Protein AF-A0A0F9KCS2-F1 (afdb_monomer_lite)

Organism: NCBI:txid412755

Foldseek 3Di:
DDPVVVVVPW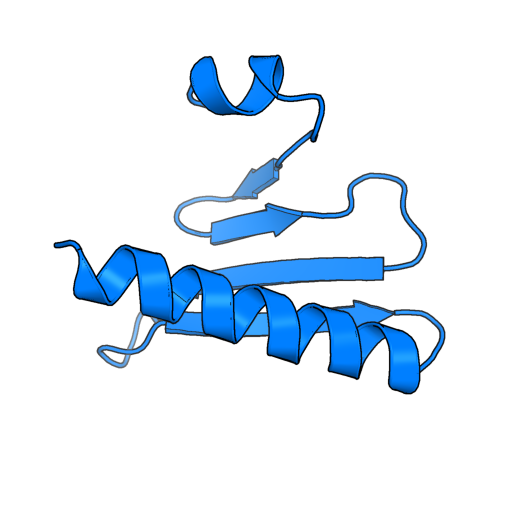DWDDDPPKIWGQVVHQKIWIWDCDPPDRDIDIFMDHPDPVVRVVVSVVVVVVVVVVVVVD

Radius of gyration: 12.5 Å; chains: 1; bounding box: 32×28×28 Å

Structure (mmCIF, N/CA/C/O backbone):
data_AF-A0A0F9KCS2-F1
#
_entry.id   AF-A0A0F9KCS2-F1
#
loop_
_atom_site.group_PDB
_atom_site.id
_atom_site.type_symbol
_atom_site.label_atom_id
_atom_site.label_alt_id
_atom_site.label_comp_id
_atom_site.label_asym_id
_atom_site.label_entity_id
_atom_site.label_seq_id
_atom_site.pdbx_PDB_ins_code
_atom_site.Cartn_x
_atom_site.Cartn_y
_atom_site.Cartn_z
_atom_site.occupancy
_atom_site.B_iso_or_equiv
_atom_site.auth_seq_id
_atom_site.auth_comp_id
_atom_site.auth_asym_id
_atom_site.auth_atom_id
_atom_site.pdbx_PDB_model_num
ATOM 1 N N . MET A 1 1 ? -10.503 3.901 -12.302 1.00 56.06 1 MET A N 1
ATOM 2 C CA . MET A 1 1 ? -10.722 3.068 -11.103 1.00 56.06 1 MET A CA 1
ATOM 3 C C . MET A 1 1 ? -11.658 1.925 -11.469 1.00 56.06 1 MET A C 1
ATOM 5 O O . MET A 1 1 ? -12.717 2.201 -12.024 1.00 56.06 1 MET A O 1
ATOM 9 N N . LYS A 1 2 ? -11.254 0.661 -11.283 1.00 57.53 2 LYS A N 1
ATOM 10 C CA . LYS A 1 2 ? -12.133 -0.490 -11.563 1.00 57.53 2 LYS A CA 1
ATOM 11 C C . LYS A 1 2 ? -13.282 -0.515 -10.545 1.00 57.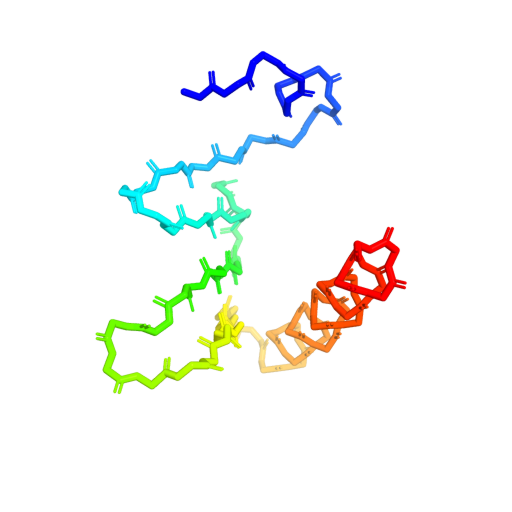53 2 LYS A C 1
ATOM 13 O O . LYS A 1 2 ? -13.028 -0.330 -9.360 1.00 57.53 2 LYS A O 1
ATOM 18 N N . LYS A 1 3 ? -14.518 -0.738 -11.012 1.00 56.44 3 LYS A N 1
ATOM 19 C CA . LYS A 1 3 ? -15.749 -0.749 -10.190 1.00 56.44 3 LYS A CA 1
ATOM 20 C C . LYS A 1 3 ? -15.682 -1.705 -8.993 1.00 56.44 3 LYS A C 1
ATOM 22 O O . LYS A 1 3 ? -16.179 -1.361 -7.934 1.00 56.44 3 LYS A O 1
ATOM 27 N N . GLU A 1 4 ? -15.009 -2.839 -9.161 1.00 57.88 4 GLU A N 1
ATOM 28 C CA . GLU A 1 4 ? -14.897 -3.915 -8.164 1.00 57.88 4 GLU A CA 1
ATOM 29 C C . GLU A 1 4 ? -14.319 -3.436 -6.820 1.00 57.88 4 GLU A C 1
ATOM 31 O O . GLU A 1 4 ? -14.757 -3.879 -5.769 1.00 57.88 4 GLU A O 1
ATOM 36 N N . LEU A 1 5 ? -13.386 -2.476 -6.835 1.00 56.75 5 LEU A N 1
ATOM 37 C CA . LEU A 1 5 ? -12.741 -1.975 -5.615 1.00 56.75 5 LEU A CA 1
ATOM 38 C C . LEU A 1 5 ? -13.638 -1.030 -4.801 1.00 56.75 5 LEU A C 1
ATOM 40 O O . LEU A 1 5 ? -13.501 -0.945 -3.588 1.00 56.75 5 LEU A O 1
ATOM 44 N N . LEU A 1 6 ? -14.562 -0.326 -5.461 1.00 58.38 6 LEU A N 1
ATOM 45 C CA . LEU A 1 6 ? -15.515 0.569 -4.796 1.00 58.38 6 LEU A CA 1
ATOM 46 C C . LEU A 1 6 ? -16.600 -0.203 -4.036 1.00 58.38 6 LEU A C 1
ATOM 48 O O . LEU A 1 6 ? -17.158 0.312 -3.071 1.00 58.38 6 LEU A O 1
ATOM 52 N N . GLU A 1 7 ? -16.918 -1.417 -4.485 1.00 61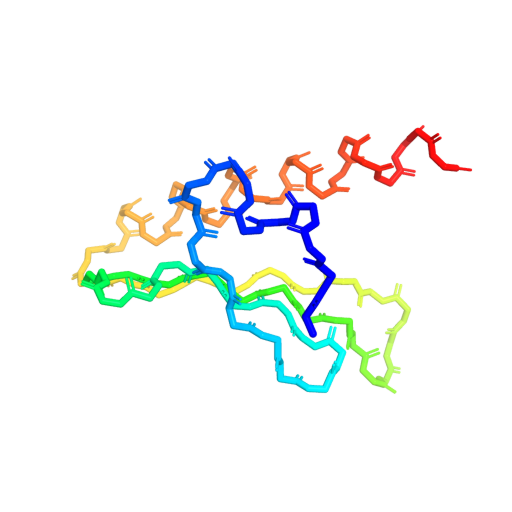.03 7 GLU A N 1
ATOM 53 C CA . GLU A 1 7 ? -18.020 -2.222 -3.951 1.00 61.03 7 GLU A CA 1
ATOM 54 C C . GLU A 1 7 ? -17.669 -2.890 -2.609 1.00 61.03 7 GLU A C 1
ATOM 56 O O . GLU A 1 7 ? -18.571 -3.178 -1.824 1.00 61.03 7 GLU A O 1
ATOM 61 N N . GLU A 1 8 ? -16.379 -3.048 -2.287 1.00 64.75 8 GLU A N 1
ATOM 62 C CA . GLU A 1 8 ? -15.916 -3.623 -1.012 1.00 64.75 8 GLU A CA 1
ATOM 63 C C . GLU A 1 8 ? -15.761 -2.591 0.125 1.00 64.75 8 GLU A C 1
ATOM 65 O O . GLU A 1 8 ? -15.358 -2.932 1.236 1.00 64.75 8 GLU A O 1
ATOM 70 N N . GLY A 1 9 ? -16.135 -1.328 -0.111 1.00 64.69 9 GLY A N 1
ATOM 71 C CA . GLY A 1 9 ? -16.217 -0.294 0.927 1.00 64.69 9 GLY A CA 1
ATOM 72 C C . GLY A 1 9 ? -14.891 0.378 1.299 1.00 64.69 9 GLY A C 1
ATOM 73 O O . GLY A 1 9 ? -14.886 1.268 2.152 1.00 64.69 9 GLY A O 1
ATOM 74 N N . GLU A 1 10 ? -13.783 0.011 0.654 1.00 73.81 10 GLU A N 1
ATOM 75 C CA . GLU A 1 10 ? -12.504 0.704 0.797 1.00 73.81 10 GLU A CA 1
ATOM 76 C C . GLU A 1 10 ? -12.255 1.631 -0.397 1.00 73.81 10 GLU A C 1
ATOM 78 O O . GLU A 1 10 ? -12.192 1.209 -1.551 1.00 73.81 10 GLU A O 1
ATOM 83 N N . GLU A 1 11 ? -12.116 2.930 -0.128 1.00 81.44 11 GLU A N 1
ATOM 84 C CA . GLU A 1 11 ? -11.801 3.896 -1.174 1.00 81.44 11 GLU A CA 1
ATOM 85 C C . GLU A 1 11 ? -10.297 3.867 -1.475 1.00 81.44 11 GLU A C 1
ATOM 87 O O . GLU A 1 11 ? -9.471 4.336 -0.687 1.00 81.44 11 GLU A O 1
ATOM 92 N N . ILE A 1 12 ? -9.951 3.299 -2.630 1.00 86.75 12 ILE A N 1
ATOM 93 C CA . ILE A 1 12 ? -8.574 3.170 -3.111 1.00 86.75 12 ILE A CA 1
ATOM 94 C C . ILE A 1 12 ? -8.300 4.271 -4.127 1.00 86.75 12 ILE A C 1
ATOM 96 O O . ILE A 1 12 ? -9.005 4.392 -5.125 1.00 86.75 12 ILE A O 1
ATOM 100 N N . GLU A 1 13 ? -7.237 5.037 -3.920 1.00 89.75 13 GLU A N 1
ATOM 101 C CA . GLU A 1 13 ? -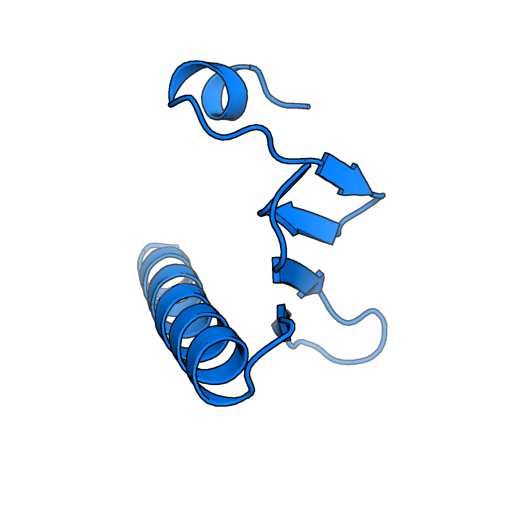6.767 6.011 -4.898 1.00 89.75 13 GLU A CA 1
ATOM 102 C C . GLU A 1 13 ? -5.736 5.352 -5.825 1.00 89.75 13 GLU A C 1
ATOM 104 O O . GLU A 1 13 ? -4.734 4.800 -5.371 1.00 89.75 13 GLU A O 1
ATOM 109 N N . GLN A 1 14 ? -5.974 5.403 -7.137 1.00 90.69 14 GLN A N 1
ATOM 110 C CA . GLN A 1 14 ? -5.015 4.931 -8.136 1.00 90.69 14 GLN A CA 1
ATOM 111 C C . GLN A 1 14 ? -4.265 6.119 -8.741 1.00 90.69 14 GLN A C 1
ATOM 113 O O . GLN A 1 14 ? -4.879 6.978 -9.376 1.00 90.69 14 GLN A O 1
ATOM 118 N N . ILE A 1 15 ? -2.938 6.127 -8.609 1.00 89.19 15 ILE A N 1
ATOM 119 C CA . ILE A 1 15 ? -2.062 7.181 -9.135 1.00 89.19 15 ILE A CA 1
ATOM 120 C C . ILE A 1 15 ? -1.107 6.535 -10.142 1.00 89.19 15 ILE A C 1
ATOM 122 O O . ILE A 1 15 ? -0.097 5.937 -9.783 1.00 89.19 15 ILE A O 1
ATOM 126 N N . GLY A 1 16 ? -1.450 6.593 -11.430 1.00 91.38 16 GLY A N 1
ATOM 127 C CA . GLY A 1 16 ? -0.721 5.844 -12.458 1.00 91.38 16 GLY A CA 1
ATOM 128 C C . GLY A 1 16 ? -0.820 4.328 -12.234 1.00 91.38 16 GLY A C 1
ATOM 129 O O . GLY A 1 16 ? -1.913 3.756 -12.312 1.00 91.38 16 GLY A O 1
ATOM 130 N N . HIS A 1 17 ? 0.318 3.681 -11.969 1.00 92.06 17 HIS A N 1
ATOM 131 C CA . HIS A 1 17 ? 0.401 2.251 -11.632 1.00 92.06 17 HIS A CA 1
ATOM 132 C C . HIS A 1 17 ? 0.385 1.975 -10.124 1.00 92.06 17 HIS A C 1
ATOM 134 O O . HIS A 1 17 ? 0.380 0.811 -9.724 1.00 92.06 17 HIS A O 1
ATOM 140 N N . ASP A 1 18 ? 0.348 3.025 -9.308 1.00 94.19 18 ASP A N 1
ATOM 141 C CA . ASP A 1 18 ? 0.375 2.904 -7.863 1.00 94.19 18 ASP A CA 1
ATOM 142 C C . ASP A 1 18 ? -1.041 2.773 -7.306 1.00 94.19 18 ASP A C 1
ATOM 144 O O . ASP A 1 18 ? -1.997 3.365 -7.822 1.00 94.19 18 ASP A O 1
ATOM 148 N N . LEU A 1 19 ? -1.158 2.023 -6.212 1.00 94.12 19 LEU A N 1
ATOM 149 C CA . LEU A 1 19 ? -2.389 1.898 -5.438 1.00 94.12 19 LEU A CA 1
ATOM 150 C C . LEU A 1 19 ? -2.163 2.453 -4.039 1.00 94.12 19 LEU A C 1
ATOM 152 O O . LEU A 1 19 ? -1.284 1.979 -3.317 1.00 94.12 19 LEU A O 1
ATOM 156 N N . ARG A 1 20 ? -2.970 3.438 -3.651 1.00 94.50 20 ARG A N 1
ATOM 157 C CA . ARG A 1 20 ? -2.941 4.059 -2.332 1.00 94.50 20 ARG A CA 1
ATOM 158 C C . ARG A 1 20 ? -4.210 3.728 -1.552 1.00 94.50 20 ARG A C 1
ATOM 160 O O . ARG A 1 20 ? -5.320 4.011 -1.992 1.00 94.50 20 ARG A O 1
ATOM 167 N N . PHE A 1 21 ? -4.010 3.191 -0.356 1.00 93.38 21 PHE A N 1
ATOM 168 C CA . PHE A 1 21 ? -5.037 2.853 0.627 1.00 93.38 21 PHE A CA 1
ATOM 169 C C . PHE A 1 21 ? -4.980 3.819 1.812 1.00 93.38 21 PHE A C 1
ATOM 171 O O . PHE A 1 21 ? -3.954 4.467 2.044 1.00 93.38 21 PHE A O 1
ATOM 178 N N . GLY A 1 22 ? -6.057 3.882 2.596 1.00 90.94 22 GLY A N 1
ATOM 179 C CA . GLY A 1 22 ? -6.124 4.736 3.785 1.00 90.94 22 GLY A CA 1
ATOM 180 C C . GLY A 1 22 ? -6.497 6.191 3.488 1.00 90.94 22 GLY A C 1
ATOM 181 O O . GLY A 1 22 ? -6.075 7.100 4.203 1.00 90.94 22 GLY A O 1
ATOM 182 N N . LYS A 1 23 ? -7.291 6.444 2.440 1.00 87.69 23 LYS A N 1
ATOM 183 C CA . LYS A 1 23 ? -7.847 7.779 2.193 1.00 87.69 23 LYS A CA 1
ATOM 184 C C . LYS A 1 23 ? -8.626 8.261 3.430 1.00 87.69 23 LYS A C 1
ATOM 186 O O . LYS A 1 23 ? -9.358 7.490 4.047 1.00 87.69 23 LYS A O 1
ATOM 191 N N . GLU A 1 24 ? -8.401 9.517 3.827 1.00 87.31 24 GLU A N 1
ATOM 192 C CA . GLU A 1 24 ? -8.967 10.144 5.042 1.00 87.31 24 GLU A CA 1
ATOM 193 C C . GLU A 1 24 ? -8.613 9.451 6.376 1.00 87.31 24 GLU A C 1
ATOM 195 O O . GLU A 1 24 ? -9.188 9.760 7.421 1.00 87.31 24 GLU A O 1
ATOM 200 N N . LYS A 1 25 ? -7.644 8.529 6.385 1.00 88.62 25 LYS A N 1
ATOM 201 C CA . LYS A 1 25 ? -7.116 7.925 7.612 1.00 88.62 25 LYS A CA 1
ATOM 202 C C . LYS A 1 25 ? -5.853 8.654 8.073 1.00 88.62 25 LYS A C 1
ATOM 204 O O . LYS A 1 25 ? -5.184 9.351 7.319 1.00 88.62 25 LYS A O 1
ATOM 209 N N . GLU A 1 26 ? -5.474 8.436 9.331 1.00 91.75 26 GLU A N 1
ATOM 210 C CA . GLU A 1 26 ? -4.197 8.918 9.892 1.00 91.75 26 GLU A CA 1
ATOM 211 C C . GLU A 1 26 ? -2.979 8.064 9.476 1.00 91.75 26 GLU A C 1
ATOM 213 O O . GLU A 1 26 ? -1.911 8.123 10.098 1.00 91.75 26 GLU A O 1
ATOM 218 N N . TRP A 1 27 ? -3.164 7.217 8.467 1.00 94.69 27 TRP A N 1
ATOM 219 C CA . TRP A 1 27 ? -2.180 6.303 7.911 1.00 94.69 27 TRP A CA 1
ATOM 220 C C . TRP A 1 27 ? -2.472 6.090 6.428 1.00 94.69 27 TRP A C 1
ATOM 222 O O . TRP A 1 27 ? -3.607 6.259 5.990 1.00 94.69 27 TRP A O 1
ATOM 232 N N . PHE A 1 28 ? -1.467 5.675 5.666 1.00 96.12 28 PHE A N 1
ATOM 233 C CA . PHE A 1 28 ? -1.672 5.175 4.312 1.00 96.12 28 PHE A CA 1
ATOM 234 C C . PHE A 1 28 ? -0.774 3.973 4.028 1.00 96.12 28 PHE A C 1
ATOM 236 O O . PHE A 1 28 ? 0.223 3.729 4.719 1.00 96.12 28 PHE A O 1
ATOM 243 N N . VAL A 1 29 ? -1.144 3.225 2.992 1.00 97.19 29 VAL A N 1
ATOM 244 C CA . VAL A 1 29 ? -0.270 2.236 2.361 1.00 97.19 29 VAL A CA 1
ATOM 245 C C . VAL A 1 29 ? -0.230 2.515 0.868 1.00 97.19 29 VAL A C 1
ATOM 247 O O . VAL A 1 29 ? -1.272 2.708 0.250 1.00 97.19 29 VAL A O 1
ATOM 250 N N . LEU A 1 30 ? 0.971 2.552 0.303 1.00 97.62 30 LEU A N 1
ATOM 251 C CA . LEU A 1 30 ? 1.227 2.687 -1.121 1.00 97.62 30 LEU A CA 1
ATOM 252 C C . LEU A 1 30 ? 1.841 1.386 -1.639 1.00 97.62 30 LEU A C 1
ATOM 254 O O . LEU A 1 30 ? 2.878 0.939 -1.142 1.00 97.62 30 LEU A O 1
ATOM 258 N N . ILE A 1 31 ? 1.209 0.802 -2.649 1.00 97.12 31 ILE A N 1
ATOM 259 C CA . ILE A 1 31 ? 1.744 -0.316 -3.420 1.00 97.12 31 ILE A CA 1
ATOM 260 C C . ILE A 1 31 ? 2.272 0.259 -4.731 1.00 97.12 31 ILE A C 1
ATOM 262 O O . ILE A 1 31 ? 1.497 0.758 -5.544 1.00 97.12 31 ILE A O 1
ATOM 266 N N . HIS A 1 32 ? 3.588 0.188 -4.914 1.00 96.75 32 HIS A N 1
ATOM 267 C CA . HIS A 1 32 ? 4.306 0.803 -6.025 1.00 96.75 32 HIS A CA 1
ATOM 268 C C . HIS A 1 32 ? 5.149 -0.247 -6.766 1.00 96.75 32 HIS A C 1
ATOM 270 O O . HIS A 1 32 ? 6.138 -0.749 -6.214 1.00 96.75 32 HIS A O 1
ATOM 276 N N . PRO A 1 33 ? 4.802 -0.607 -8.011 1.00 95.81 33 PRO A N 1
ATOM 277 C CA . PRO A 1 33 ? 5.699 -1.348 -8.890 1.00 95.81 33 PRO A CA 1
ATOM 278 C C . PRO A 1 33 ? 6.922 -0.485 -9.218 1.00 95.81 33 PRO A C 1
ATOM 280 O O . PRO A 1 33 ? 6.779 0.622 -9.730 1.00 95.81 33 PRO A O 1
ATOM 283 N N . SER A 1 34 ? 8.131 -0.971 -8.927 1.00 94.75 34 SER A N 1
ATOM 284 C CA . SER A 1 34 ? 9.339 -0.199 -9.216 1.00 94.75 34 SER A CA 1
ATOM 285 C C . SER A 1 34 ? 9.528 -0.019 -10.723 1.00 94.75 34 SER A C 1
ATOM 287 O O . SER A 1 34 ? 9.435 -0.967 -11.498 1.00 94.75 34 SER A O 1
ATOM 289 N N . ASN A 1 35 ? 9.856 1.207 -11.129 1.00 94.25 35 ASN A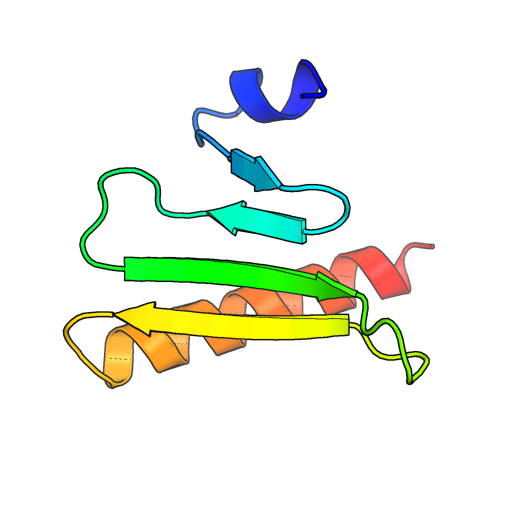 N 1
ATOM 290 C CA . ASN A 1 35 ? 10.134 1.540 -12.529 1.00 94.25 35 ASN A CA 1
ATOM 291 C C . ASN A 1 35 ? 11.530 1.095 -13.001 1.00 94.25 35 ASN A C 1
ATOM 293 O O . ASN A 1 35 ? 11.808 1.117 -14.197 1.00 94.25 35 ASN A O 1
ATOM 297 N N . THR A 1 36 ? 12.428 0.747 -12.076 1.00 96.56 36 THR A N 1
ATOM 298 C CA . THR A 1 36 ? 13.848 0.475 -12.362 1.00 96.56 36 THR A CA 1
ATOM 299 C C . THR A 1 36 ? 14.273 -0.948 -12.021 1.00 96.56 36 THR A C 1
ATOM 301 O O . THR A 1 36 ? 15.315 -1.401 -12.481 1.00 96.56 36 THR A O 1
ATOM 304 N N . GLU A 1 37 ? 13.493 -1.657 -11.209 1.00 96.50 37 GLU A N 1
ATOM 305 C CA . GLU A 1 37 ? 13.802 -3.002 -10.731 1.00 96.50 37 GLU A CA 1
ATOM 306 C C . GLU A 1 37 ? 12.540 -3.876 -10.798 1.00 96.50 37 GLU A C 1
ATOM 308 O O . GLU A 1 37 ? 11.437 -3.366 -10.604 1.00 96.50 37 GLU A O 1
ATOM 313 N N . PRO A 1 38 ? 12.654 -5.198 -11.011 1.00 94.25 38 PRO A N 1
ATOM 314 C CA . PRO A 1 38 ? 11.506 -6.106 -11.077 1.00 94.25 38 PRO A CA 1
ATOM 315 C C . PRO A 1 38 ? 10.956 -6.447 -9.676 1.00 94.25 38 PRO A C 1
ATOM 317 O O . PRO A 1 38 ? 10.863 -7.613 -9.285 1.00 94.25 38 PRO A O 1
ATOM 320 N N . VAL A 1 39 ? 10.608 -5.423 -8.894 1.00 95.00 39 VAL A N 1
ATOM 321 C CA . VAL A 1 39 ? 10.113 -5.539 -7.515 1.00 95.00 39 VAL A CA 1
ATOM 322 C C . VAL A 1 39 ? 8.849 -4.707 -7.309 1.00 95.00 39 VAL A C 1
ATOM 324 O O . VAL A 1 39 ? 8.694 -3.627 -7.875 1.00 95.00 39 VAL A O 1
ATOM 327 N N . VAL A 1 40 ? 7.952 -5.193 -6.450 1.00 95.75 40 VAL A N 1
ATOM 328 C CA . VAL A 1 40 ? 6.822 -4.411 -5.929 1.00 95.75 40 VAL A CA 1
ATOM 329 C C . VAL A 1 40 ? 7.211 -3.900 -4.549 1.00 95.75 40 VAL A C 1
ATOM 331 O O . VAL A 1 40 ? 7.622 -4.683 -3.692 1.00 95.75 40 VAL A O 1
ATOM 334 N N . ARG A 1 41 ? 7.103 -2.591 -4.338 1.00 97.44 41 ARG A N 1
ATOM 335 C CA . ARG A 1 41 ? 7.386 -1.925 -3.068 1.00 97.44 41 ARG A CA 1
ATOM 336 C C . ARG A 1 41 ? 6.074 -1.677 -2.332 1.00 97.44 41 ARG A C 1
ATOM 338 O O . ARG A 1 41 ? 5.106 -1.214 -2.928 1.00 97.44 41 ARG A O 1
ATOM 345 N N . VAL A 1 42 ? 6.066 -1.978 -1.038 1.00 97.94 42 VAL A N 1
ATOM 346 C CA . VA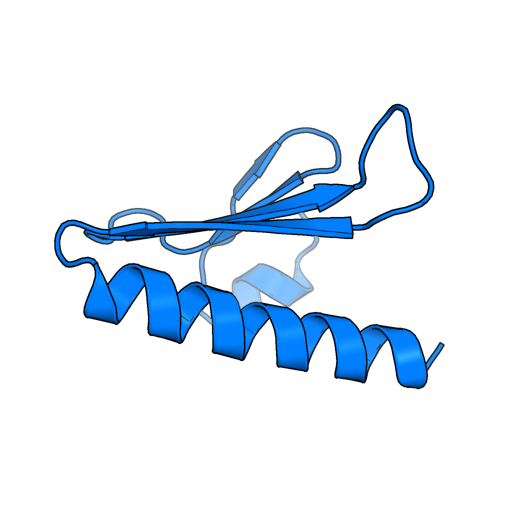L A 1 42 ? 4.978 -1.638 -0.117 1.00 97.94 42 VAL A CA 1
ATOM 347 C C . VAL A 1 42 ? 5.532 -0.616 0.862 1.00 97.94 42 VAL A C 1
ATOM 349 O O . VAL A 1 42 ? 6.521 -0.880 1.545 1.00 97.94 42 VAL A O 1
ATOM 352 N N . ILE A 1 43 ? 4.933 0.569 0.887 1.00 97.94 43 ILE A N 1
ATOM 353 C CA . ILE A 1 43 ? 5.346 1.685 1.738 1.00 97.94 43 ILE A CA 1
ATOM 354 C C . ILE A 1 43 ? 4.157 2.031 2.621 1.00 97.94 43 ILE A C 1
ATOM 356 O O . ILE A 1 43 ? 3.055 2.213 2.114 1.00 97.94 43 ILE A O 1
ATOM 360 N N . SER A 1 44 ? 4.361 2.126 3.932 1.00 97.94 44 SER A N 1
ATOM 361 C CA . SER A 1 44 ? 3.316 2.576 4.848 1.00 97.94 44 SER A CA 1
ATOM 362 C C . SER A 1 44 ? 3.828 3.692 5.734 1.00 97.94 44 SER A C 1
ATOM 364 O O . SER A 1 44 ? 4.917 3.597 6.299 1.00 97.94 44 SER A O 1
ATOM 366 N N . GLU A 1 45 ? 3.005 4.721 5.890 1.00 97.75 45 GLU A N 1
ATOM 367 C CA . GLU A 1 45 ? 3.221 5.780 6.865 1.00 97.75 45 GLU A CA 1
ATOM 368 C C . GLU A 1 45 ? 2.007 5.894 7.778 1.00 97.75 45 GLU A C 1
ATOM 370 O O . GLU A 1 45 ? 0.864 5.673 7.372 1.00 97.75 45 GLU A O 1
ATOM 375 N N . ALA A 1 46 ? 2.264 6.244 9.032 1.00 97.12 46 ALA A N 1
ATOM 376 C CA . ALA A 1 46 ? 1.249 6.488 10.042 1.00 97.12 46 ALA A CA 1
ATOM 377 C C . ALA A 1 46 ? 1.830 7.377 11.141 1.00 97.12 46 ALA A C 1
ATOM 379 O O . ALA A 1 46 ? 3.039 7.381 11.369 1.00 97.12 46 ALA A O 1
ATOM 380 N N . LYS A 1 47 ? 0.965 8.039 11.919 1.00 95.44 47 LYS A N 1
ATOM 381 C CA . LYS A 1 47 ? 1.396 8.803 13.109 1.00 95.44 47 LYS A CA 1
ATOM 382 C C . LYS A 1 47 ? 2.149 7.963 14.153 1.00 95.44 47 LYS A C 1
ATOM 384 O O . LYS A 1 47 ? 2.890 8.509 14.963 1.00 95.44 47 LYS A O 1
ATOM 389 N N . ARG A 1 48 ? 1.934 6.642 14.175 1.00 96.94 48 ARG A N 1
ATOM 390 C CA . ARG A 1 48 ? 2.604 5.697 15.082 1.00 96.94 48 ARG A CA 1
ATOM 391 C C . ARG A 1 48 ? 3.395 4.676 14.275 1.00 96.94 48 ARG A C 1
ATOM 393 O O . ARG A 1 48 ? 2.811 3.968 13.458 1.00 96.94 48 ARG A O 1
ATOM 400 N N . ASN A 1 49 ? 4.677 4.512 14.595 1.00 97.38 49 ASN A N 1
ATOM 401 C CA . ASN A 1 49 ? 5.554 3.543 13.924 1.00 97.38 49 ASN A CA 1
ATOM 402 C C . ASN A 1 49 ? 5.011 2.108 13.971 1.00 97.38 49 ASN A C 1
ATOM 404 O O . ASN A 1 49 ? 5.129 1.375 12.996 1.00 97.38 49 ASN A O 1
ATOM 408 N N . SER A 1 50 ? 4.383 1.707 15.082 1.00 97.69 50 SER A N 1
ATOM 409 C CA . SER A 1 50 ? 3.775 0.377 15.201 1.00 97.69 50 SER A CA 1
ATOM 410 C C . SER A 1 50 ? 2.631 0.164 14.211 1.00 97.69 50 SER A C 1
ATOM 412 O O . SER A 1 50 ? 2.520 -0.916 13.644 1.00 97.69 50 SER A O 1
ATOM 414 N N . LEU A 1 51 ? 1.816 1.193 13.961 1.00 96.31 51 LEU A N 1
ATOM 415 C CA . LEU A 1 51 ? 0.718 1.120 13.000 1.00 96.31 51 LEU A CA 1
ATOM 416 C C . LEU A 1 51 ? 1.243 1.043 11.562 1.00 96.31 51 LEU A C 1
ATOM 418 O O . LEU A 1 51 ? 0.798 0.186 10.806 1.00 96.31 51 LEU A O 1
ATOM 422 N N . ALA A 1 52 ? 2.230 1.875 11.212 1.00 97.69 52 ALA A N 1
ATOM 423 C CA . ALA A 1 52 ? 2.883 1.820 9.902 1.00 97.69 52 ALA A CA 1
ATOM 424 C C . ALA A 1 52 ? 3.510 0.439 9.648 1.00 97.69 52 ALA A C 1
ATOM 426 O O . ALA A 1 52 ? 3.339 -0.147 8.582 1.00 97.69 52 ALA A O 1
ATOM 427 N N . ARG A 1 53 ? 4.184 -0.120 10.661 1.00 98.12 53 ARG A N 1
ATOM 428 C CA . ARG A 1 53 ? 4.779 -1.456 10.589 1.00 98.12 53 ARG A CA 1
ATOM 429 C C . ARG A 1 53 ? 3.729 -2.537 10.334 1.00 98.12 53 ARG A C 1
ATOM 431 O O . ARG A 1 53 ? 3.891 -3.300 9.390 1.00 98.12 53 ARG A O 1
ATOM 438 N N . VAL A 1 54 ? 2.661 -2.580 11.136 1.00 97.62 54 VAL A N 1
ATOM 439 C CA . VAL A 1 54 ? 1.590 -3.582 10.986 1.00 97.62 54 VAL A CA 1
ATOM 440 C C . VAL A 1 54 ? 0.945 -3.483 9.606 1.00 97.62 54 VAL A C 1
ATOM 442 O O . VAL A 1 54 ? 0.823 -4.493 8.920 1.00 97.62 54 VAL A O 1
ATOM 445 N N . ASN A 1 55 ? 0.596 -2.276 9.160 1.00 96.69 55 ASN A N 1
ATOM 446 C CA . ASN A 1 55 ? -0.021 -2.075 7.850 1.00 96.69 55 ASN A CA 1
ATOM 447 C C . ASN A 1 55 ? 0.910 -2.497 6.701 1.00 96.69 55 ASN A C 1
ATOM 449 O O . ASN A 1 55 ? 0.456 -3.111 5.734 1.00 96.69 55 ASN A O 1
ATOM 453 N N . CYS A 1 56 ? 2.211 -2.216 6.817 1.00 97.69 56 CYS A N 1
ATOM 454 C CA . CYS A 1 56 ? 3.214 -2.636 5.842 1.00 97.69 56 CYS A CA 1
ATOM 455 C C . CYS A 1 56 ? 3.361 -4.165 5.786 1.00 97.69 56 CYS A C 1
ATOM 457 O O . CYS A 1 56 ? 3.316 -4.746 4.701 1.00 97.69 56 CYS A O 1
ATOM 459 N N . GLU A 1 57 ? 3.495 -4.826 6.942 1.00 98.00 57 GLU A N 1
ATOM 460 C CA . GLU A 1 57 ? 3.636 -6.284 7.041 1.00 98.00 57 GLU A CA 1
ATOM 461 C C . GLU A 1 57 ? 2.389 -6.996 6.492 1.00 98.00 57 GLU A C 1
ATOM 463 O O . GLU A 1 57 ? 2.507 -7.841 5.606 1.00 98.00 57 GLU A O 1
ATOM 468 N N . VAL A 1 58 ? 1.191 -6.591 6.929 1.00 96.88 58 VAL A N 1
ATOM 469 C CA . VAL A 1 58 ? -0.082 -7.173 6.467 1.00 96.88 58 VAL A CA 1
ATOM 470 C C . VAL A 1 58 ? -0.252 -7.003 4.958 1.00 96.88 58 VAL A C 1
ATOM 472 O O . VAL A 1 58 ? -0.538 -7.973 4.257 1.00 96.88 58 VAL A O 1
ATOM 475 N N . THR A 1 59 ? -0.026 -5.796 4.432 1.00 96.25 59 THR A N 1
ATOM 476 C CA . THR A 1 59 ? -0.169 -5.547 2.990 1.00 96.25 59 THR A CA 1
ATOM 477 C C . THR A 1 59 ? 0.861 -6.336 2.183 1.00 96.25 59 THR A C 1
ATOM 479 O O . THR A 1 59 ? 0.539 -6.867 1.122 1.00 96.25 59 THR A O 1
ATOM 482 N N . THR A 1 60 ? 2.088 -6.475 2.690 1.00 97.50 60 THR A N 1
ATOM 483 C CA . THR A 1 60 ? 3.130 -7.284 2.044 1.00 97.50 60 THR A CA 1
ATOM 484 C C . THR A 1 60 ? 2.713 -8.749 1.928 1.00 97.50 60 THR A C 1
ATOM 486 O O . THR A 1 60 ? 2.871 -9.341 0.858 1.00 97.50 60 THR A O 1
ATOM 489 N N . GLU A 1 61 ? 2.145 -9.334 2.985 1.00 97.19 61 GLU A N 1
ATOM 490 C CA . GLU A 1 61 ? 1.650 -10.716 2.953 1.00 97.19 61 GLU A CA 1
ATOM 491 C C . GLU A 1 61 ? 0.472 -10.892 1.986 1.00 97.19 61 GLU A C 1
ATOM 493 O O . GLU A 1 61 ? 0.440 -11.860 1.225 1.00 97.19 61 GLU A O 1
ATOM 498 N N . LEU A 1 62 ? -0.453 -9.929 1.930 1.00 94.38 62 LEU A N 1
ATOM 499 C CA . LEU A 1 62 ? -1.555 -9.953 0.963 1.00 94.38 62 LEU A CA 1
ATOM 500 C C . LEU A 1 62 ? -1.048 -9.894 -0.484 1.00 94.38 62 LEU A C 1
ATOM 502 O O . LEU A 1 62 ? -1.465 -10.698 -1.318 1.00 94.38 62 LEU A O 1
ATOM 506 N N . VAL A 1 63 ? -0.097 -9.004 -0.786 1.00 94.00 63 VAL A N 1
ATOM 507 C CA . VAL A 1 63 ? 0.526 -8.920 -2.118 1.00 94.00 63 VAL A CA 1
ATOM 508 C C . VAL A 1 63 ? 1.225 -10.234 -2.478 1.00 94.00 63 VAL A C 1
ATOM 510 O O . VAL A 1 63 ? 1.093 -10.710 -3.608 1.00 94.00 63 VAL A O 1
ATOM 513 N N . ARG A 1 64 ? 1.935 -10.859 -1.528 1.00 94.75 64 ARG A N 1
ATOM 514 C CA . ARG A 1 64 ? 2.569 -12.174 -1.727 1.00 94.75 64 ARG A CA 1
ATOM 515 C C . ARG A 1 64 ? 1.544 -13.264 -2.025 1.00 94.75 64 ARG A C 1
ATOM 517 O O . ARG A 1 64 ? 1.771 -14.056 -2.936 1.00 94.75 64 ARG A O 1
ATOM 524 N N . LEU A 1 65 ? 0.425 -13.282 -1.301 1.00 94.25 65 LEU A N 1
ATOM 525 C CA . LEU A 1 65 ? -0.660 -14.240 -1.503 1.00 94.25 65 LEU A CA 1
ATOM 526 C C . LEU A 1 65 ? -1.315 -14.092 -2.881 1.00 94.25 65 LEU A C 1
ATOM 528 O O . LEU A 1 65 ? -1.627 -15.093 -3.516 1.00 94.25 65 LEU A O 1
ATOM 532 N N . VAL A 1 66 ? -1.535 -12.864 -3.357 1.00 90.94 66 VAL A N 1
ATOM 533 C CA . VAL A 1 66 ? -2.077 -12.650 -4.708 1.00 90.94 66 VAL A CA 1
ATOM 534 C C . VAL A 1 66 ? -1.056 -13.076 -5.760 1.00 90.94 66 VAL A C 1
ATOM 536 O O . VAL A 1 66 ? -1.409 -13.784 -6.698 1.00 90.94 66 VAL A O 1
ATOM 539 N N . LYS A 1 67 ? 0.221 -12.713 -5.579 1.00 88.81 67 LYS A N 1
ATOM 540 C CA . LYS A 1 67 ? 1.296 -13.092 -6.503 1.00 88.81 67 LYS A CA 1
ATOM 541 C C . LYS A 1 67 ? 1.489 -14.609 -6.599 1.00 88.81 67 LYS A C 1
ATOM 543 O O . LYS A 1 67 ? 1.850 -15.079 -7.664 1.00 88.81 67 LYS A O 1
ATOM 548 N N . SER A 1 68 ? 1.269 -15.373 -5.526 1.00 89.56 68 SER A N 1
ATOM 549 C CA . SER A 1 68 ? 1.407 -16.839 -5.555 1.00 89.56 68 SER A CA 1
ATOM 550 C C . SER A 1 68 ? 0.246 -17.569 -6.236 1.00 89.56 68 SER A C 1
ATOM 552 O O . SER A 1 68 ? 0.348 -18.768 -6.484 1.00 89.56 68 SER A O 1
ATOM 554 N N . ARG A 1 69 ? -0.860 -16.869 -6.517 1.00 83.62 69 ARG A N 1
ATOM 555 C CA . ARG A 1 69 ? -2.041 -17.405 -7.212 1.00 83.62 69 ARG A CA 1
ATOM 556 C C . ARG A 1 69 ? -2.040 -17.119 -8.718 1.00 83.62 69 ARG A C 1
ATOM 558 O O . ARG A 1 69 ? -2.969 -17.551 -9.397 1.00 83.62 69 ARG A O 1
ATOM 565 N N . LEU A 1 70 ? -1.046 -16.377 -9.206 1.00 63.69 70 LEU A N 1
ATOM 566 C CA . LEU A 1 70 ? -0.827 -16.022 -10.610 1.00 63.69 70 LEU A CA 1
ATOM 567 C C . LEU A 1 70 ? 0.378 -16.794 -11.153 1.00 63.69 70 LEU A C 1
ATOM 569 O O . LEU A 1 70 ? 0.305 -17.201 -12.330 1.00 63.69 70 LEU A O 1
#

Secondary structure (DSSP, 8-state):
--HHHHHTT--PEEETTEEEE-TTSSEEEEEEE-SSSS-EEEEEEESSHHHHHHHHHHHHHHHHHHHTT-

InterPro domains:
  IPR036900 Alpha-D-phosphohexomutase, C-terminal domain superfamily [SSF55957] (13-64)

Sequence (70 aa):
MKKELLEEGEEIEQIGHDLRFGKEKEWFVLIHPSNTEPVVRVISEAKRNSLARVNCEVTTELVRLVKSRL

pLDDT: mean 89.01, std 12.76, range [56.06, 98.12]